Protein AF-A0A2D4H1Q6-F1 (afdb_monomer)

Nearest PDB structures (foldseek):
  7rci-assembly1_A  TM=9.878E-01  e=1.452E-17  Homo sapiens
  1h7u-assembly1_A  TM=9.877E-01  e=3.020E-17  Homo sapiens
  1ea6-assembly1_A  TM=9.851E-01  e=3.627E-17  Homo sapiens
  7rcb-assembly1_A  TM=9.881E-01  e=9.058E-17  Homo sapiens
  1h7s-assembly1_A  TM=9.875E-01  e=1.389E-16  Homo sapiens

Structure (mmCIF, N/CA/C/O backbone):
data_AF-A0A2D4H1Q6-F1
#
_entry.id   AF-A0A2D4H1Q6-F1
#
loop_
_atom_site.group_PDB
_atom_site.id
_atom_site.type_symbol
_atom_site.label_atom_id
_atom_site.label_alt_id
_atom_site.label_comp_id
_atom_site.label_asym_id
_atom_site.label_entity_id
_atom_site.label_seq_id
_atom_site.pdbx_PDB_ins_code
_atom_site.Cartn_x
_atom_site.Cartn_y
_atom_site.Cartn_z
_atom_site.occupancy
_atom_site.B_iso_or_equiv
_atom_site.auth_seq_id
_atom_site.auth_comp_id
_atom_site.auth_asym_id
_atom_site.auth_atom_id
_atom_site.pdbx_PDB_model_num
ATOM 1 N N . MET A 1 1 ? -0.345 -5.684 15.915 1.00 63.28 1 MET A N 1
ATOM 2 C CA . MET A 1 1 ? -1.682 -6.310 15.756 1.00 63.28 1 MET A CA 1
ATOM 3 C C . MET A 1 1 ? -2.630 -5.465 14.900 1.00 63.28 1 MET A C 1
ATOM 5 O O . MET A 1 1 ? -3.206 -6.008 13.970 1.00 63.28 1 MET A O 1
ATOM 9 N N . VAL A 1 2 ? -2.748 -4.147 15.128 1.00 91.75 2 VAL A N 1
ATOM 10 C CA . VAL A 1 2 ? -3.643 -3.268 14.335 1.00 91.75 2 VAL A CA 1
ATOM 11 C C . VAL A 1 2 ? -3.254 -3.176 12.848 1.00 91.75 2 VAL A C 1
ATOM 13 O O . VAL A 1 2 ? -4.139 -3.108 12.005 1.00 91.75 2 VAL A O 1
ATOM 16 N N . GLN A 1 3 ? -1.963 -3.256 12.504 1.00 93.50 3 GLN A N 1
ATOM 17 C CA . GLN A 1 3 ? -1.499 -3.180 11.107 1.00 93.50 3 GLN A CA 1
ATOM 18 C C . GLN A 1 3 ? -2.081 -4.269 10.194 1.00 93.50 3 GLN A C 1
ATOM 20 O O . GLN A 1 3 ? -2.476 -3.968 9.074 1.00 93.50 3 GLN A O 1
ATOM 25 N N . ILE A 1 4 ? -2.199 -5.517 10.663 1.00 94.94 4 ILE A N 1
ATOM 26 C CA . ILE A 1 4 ? -2.796 -6.597 9.855 1.00 94.94 4 ILE A CA 1
ATOM 27 C C . ILE A 1 4 ? -4.272 -6.293 9.579 1.00 94.94 4 ILE A C 1
ATOM 29 O O . ILE A 1 4 ? -4.744 -6.453 8.456 1.00 94.94 4 ILE A O 1
ATOM 33 N N . LEU A 1 5 ? -4.994 -5.803 10.591 1.00 95.88 5 LEU A N 1
ATOM 34 C CA . LEU A 1 5 ? -6.385 -5.396 10.429 1.00 95.88 5 LEU A CA 1
ATOM 35 C C . LEU A 1 5 ? -6.510 -4.220 9.450 1.00 95.88 5 LEU A C 1
ATOM 37 O O . LEU A 1 5 ? -7.367 -4.254 8.576 1.00 95.88 5 LEU A O 1
ATOM 41 N N . GLN A 1 6 ? -5.631 -3.219 9.546 1.00 96.75 6 GLN A N 1
ATOM 42 C CA . GLN A 1 6 ? -5.571 -2.112 8.587 1.00 96.75 6 GLN A CA 1
ATOM 43 C C . GLN A 1 6 ? -5.320 -2.615 7.162 1.00 96.75 6 GLN A C 1
ATOM 45 O O . GLN A 1 6 ? -6.009 -2.169 6.252 1.00 96.75 6 GLN A O 1
ATOM 50 N N . ALA A 1 7 ? -4.415 -3.579 6.965 1.00 97.25 7 ALA A N 1
ATOM 51 C CA . ALA A 1 7 ? -4.148 -4.166 5.653 1.00 97.25 7 ALA A CA 1
ATOM 52 C C . ALA A 1 7 ? -5.416 -4.776 5.033 1.00 97.25 7 ALA A C 1
ATOM 54 O O . ALA A 1 7 ? -5.744 -4.490 3.882 1.00 97.25 7 ALA A O 1
ATOM 55 N N . TYR A 1 8 ? -6.174 -5.555 5.811 1.00 97.06 8 TYR A N 1
ATOM 56 C CA . TYR A 1 8 ? -7.448 -6.108 5.347 1.00 97.06 8 TYR A CA 1
ATOM 57 C C . TYR A 1 8 ? -8.509 -5.029 5.106 1.00 97.06 8 TYR A C 1
ATOM 59 O O . TYR A 1 8 ? -9.198 -5.070 4.092 1.00 97.06 8 TYR A O 1
ATOM 67 N N . CYS A 1 9 ? -8.602 -4.022 5.977 1.00 96.81 9 CYS A N 1
ATOM 68 C CA . CYS A 1 9 ? -9.495 -2.882 5.766 1.00 96.81 9 CYS A CA 1
ATOM 69 C C . CYS A 1 9 ? -9.180 -2.121 4.469 1.00 96.81 9 CYS A C 1
ATOM 71 O O . CYS A 1 9 ? -10.098 -1.617 3.828 1.00 96.81 9 CYS A O 1
ATOM 73 N N . ILE A 1 10 ? -7.908 -2.032 4.072 1.00 96.94 10 ILE A N 1
ATOM 74 C CA . ILE A 1 10 ? -7.502 -1.406 2.809 1.00 96.94 10 ILE A CA 1
ATOM 75 C C . ILE A 1 10 ? -7.979 -2.264 1.635 1.00 96.94 10 ILE A C 1
ATOM 77 O O . ILE A 1 10 ? -8.706 -1.770 0.773 1.00 96.94 10 ILE A O 1
ATOM 81 N N . ILE A 1 11 ? -7.593 -3.543 1.613 1.00 97.44 11 ILE A N 1
ATOM 82 C CA . ILE A 1 11 ? -7.701 -4.397 0.423 1.00 97.44 11 ILE A CA 1
ATOM 83 C C . ILE A 1 11 ? -9.109 -4.948 0.164 1.00 97.44 11 ILE A C 1
ATOM 85 O O . ILE A 1 11 ? -9.464 -5.212 -0.983 1.00 97.44 11 ILE A O 1
ATOM 89 N N . CYS A 1 12 ? -9.931 -5.105 1.205 1.00 95.31 12 CYS A N 1
ATOM 90 C CA . CYS A 1 12 ? -11.293 -5.626 1.093 1.00 95.31 12 CYS A CA 1
ATOM 91 C C . CYS A 1 12 ? -12.275 -4.535 0.635 1.00 95.31 12 CYS A C 1
ATOM 93 O O . CYS A 1 12 ? -13.063 -4.005 1.422 1.00 95.31 12 CYS A O 1
ATOM 95 N N . THR A 1 13 ? -12.240 -4.187 -0.651 1.00 95.31 13 THR A N 1
ATOM 96 C CA . THR A 1 13 ? -13.248 -3.306 -1.260 1.00 95.31 13 THR A CA 1
ATOM 97 C C . THR A 1 13 ? -14.629 -3.971 -1.271 1.00 95.31 13 THR A C 1
ATOM 99 O O . THR A 1 13 ? -14.754 -5.194 -1.287 1.00 95.31 13 THR A O 1
ATOM 102 N N . GLY A 1 14 ? -15.691 -3.166 -1.192 1.00 95.69 14 GLY A N 1
ATOM 103 C CA . GLY A 1 14 ? -17.076 -3.642 -1.105 1.00 95.69 14 GLY A CA 1
ATOM 104 C C . GLY A 1 14 ? -17.463 -4.263 0.245 1.00 95.69 14 GLY A C 1
ATOM 105 O O . GLY A 1 14 ? -18.605 -4.685 0.411 1.00 95.69 14 GLY A O 1
ATOM 106 N N . VAL A 1 15 ? -16.550 -4.308 1.224 1.00 95.94 15 VAL A N 1
ATOM 107 C CA . VAL A 1 15 ? -16.787 -4.910 2.545 1.00 95.94 15 VAL A CA 1
ATOM 108 C C . VAL A 1 15 ? -16.658 -3.862 3.647 1.00 95.94 15 VAL A C 1
ATOM 110 O O . VAL A 1 15 ? -15.702 -3.085 3.700 1.00 95.94 15 VAL A O 1
ATOM 113 N N . ARG A 1 16 ? -17.631 -3.846 4.562 1.00 96.31 16 ARG A N 1
ATOM 114 C CA . ARG A 1 16 ? -17.610 -2.978 5.740 1.00 96.31 16 ARG A CA 1
ATOM 115 C C . ARG A 1 16 ? -16.969 -3.700 6.923 1.00 96.31 16 ARG A C 1
ATOM 117 O O . ARG A 1 16 ? -17.505 -4.695 7.399 1.00 96.31 16 ARG A O 1
ATOM 124 N N . ILE A 1 17 ? -15.856 -3.169 7.421 1.00 95.88 17 ILE A N 1
ATOM 125 C CA . ILE A 1 17 ? -15.109 -3.709 8.559 1.00 95.88 17 ILE A CA 1
ATOM 126 C C . ILE A 1 17 ? -15.060 -2.645 9.653 1.00 95.88 17 ILE A C 1
ATOM 128 O O . ILE A 1 17 ? -14.530 -1.556 9.440 1.00 95.88 17 ILE A O 1
ATOM 132 N N . ASN A 1 18 ? -15.583 -2.979 10.835 1.00 95.69 18 ASN A N 1
ATOM 133 C CA . ASN A 1 18 ? -15.584 -2.107 12.007 1.00 95.69 18 ASN A CA 1
ATOM 134 C C . ASN A 1 18 ? -14.931 -2.834 13.183 1.00 95.69 18 ASN A C 1
ATOM 136 O O . ASN A 1 18 ? -15.285 -3.971 13.490 1.00 95.69 18 ASN A O 1
ATOM 140 N N . CYS A 1 19 ? -14.017 -2.163 13.874 1.00 96.19 19 CYS A N 1
ATOM 141 C CA . CYS A 1 19 ? -13.390 -2.669 15.087 1.00 96.19 19 CYS A CA 1
ATOM 142 C C . CYS A 1 19 ? -13.446 -1.601 16.177 1.00 96.19 19 CYS A C 1
ATOM 144 O O . CYS A 1 19 ? -13.097 -0.441 15.948 1.00 96.19 19 CYS A O 1
ATOM 146 N N . THR A 1 20 ? -13.866 -2.004 17.372 1.00 96.44 20 THR A N 1
ATOM 147 C CA . THR A 1 20 ? -13.892 -1.155 18.563 1.00 96.44 20 THR A CA 1
ATOM 148 C C . THR A 1 20 ? -13.141 -1.836 19.693 1.00 96.44 20 THR A C 1
ATOM 150 O O . THR A 1 20 ? -13.227 -3.054 19.832 1.00 96.44 20 THR A O 1
ATOM 153 N N . ASN A 1 21 ? -12.476 -1.055 20.532 1.00 95.88 21 ASN A N 1
ATOM 154 C CA . ASN A 1 21 ? -11.817 -1.524 21.740 1.00 95.88 21 ASN A CA 1
ATOM 155 C C . ASN A 1 21 ? -12.485 -0.913 22.977 1.00 95.88 21 ASN A C 1
ATOM 157 O O . ASN A 1 21 ? -12.827 0.268 22.981 1.00 95.88 21 ASN A O 1
ATOM 161 N N . GLN A 1 22 ? -12.652 -1.703 24.033 1.00 96.75 22 GLN A N 1
ATOM 162 C CA . GLN A 1 22 ? -13.167 -1.251 25.321 1.00 96.75 22 GLN A CA 1
ATOM 163 C C . GLN A 1 22 ? -12.244 -1.761 26.424 1.00 96.75 22 GLN A C 1
ATOM 165 O O . GLN A 1 22 ? -12.046 -2.964 26.562 1.00 96.75 22 GLN A O 1
ATOM 170 N N . VAL A 1 23 ? -11.690 -0.843 27.215 1.00 95.94 23 VAL A N 1
ATOM 171 C CA . VAL A 1 23 ? -10.789 -1.181 28.323 1.00 95.94 23 VAL A CA 1
ATOM 172 C C . VAL A 1 23 ? -11.573 -1.120 29.632 1.00 95.94 23 VAL A C 1
ATOM 174 O O . VAL A 1 23 ? -12.059 -0.056 30.020 1.00 95.94 23 VAL A O 1
ATOM 177 N N . GLY A 1 24 ? -11.723 -2.268 30.299 1.00 94.94 24 GLY A N 1
ATOM 178 C CA . GLY A 1 24 ? -12.509 -2.393 31.529 1.00 94.94 24 GLY A CA 1
ATOM 179 C C . GLY A 1 24 ? -13.953 -1.910 31.350 1.00 94.94 24 GLY A C 1
ATOM 180 O O . GLY A 1 24 ? -14.624 -2.242 30.373 1.00 94.94 24 GLY A O 1
ATOM 181 N N . GLN A 1 25 ? -14.426 -1.080 32.279 1.00 94.38 25 GLN A N 1
ATOM 182 C CA . GLN A 1 25 ? -15.754 -0.455 32.208 1.00 94.38 25 GLN A CA 1
ATOM 183 C C . GLN A 1 25 ? -15.769 0.890 31.451 1.00 94.38 25 GLN A C 1
ATOM 185 O O . GLN A 1 25 ? -16.751 1.625 31.512 1.00 94.38 25 GLN A O 1
ATOM 190 N N . GLY A 1 26 ? -14.691 1.238 30.738 1.00 93.94 26 GLY A N 1
ATOM 191 C CA . GLY A 1 26 ? -14.623 2.460 29.936 1.00 93.94 26 GLY A CA 1
ATOM 192 C C . GLY A 1 26 ? -15.575 2.459 28.731 1.00 93.94 26 GLY A C 1
ATOM 193 O O . GLY A 1 26 ? -16.179 1.448 28.379 1.00 93.94 26 GLY A O 1
ATOM 194 N N . LYS A 1 27 ? -15.690 3.607 28.052 1.00 95.12 27 LYS A N 1
ATOM 195 C CA . LYS A 1 27 ? -16.457 3.721 26.799 1.00 95.12 27 LYS A CA 1
ATOM 196 C C . LYS A 1 27 ? -15.766 2.963 25.658 1.00 95.12 27 LYS A C 1
ATOM 198 O O . LYS A 1 27 ? -14.538 2.930 25.586 1.00 95.12 27 LYS A O 1
ATOM 203 N N . LYS A 1 28 ? -16.559 2.412 24.731 1.00 95.50 28 LYS A N 1
ATOM 204 C CA . LYS A 1 28 ? -16.061 1.823 23.477 1.00 95.50 28 LYS A CA 1
ATOM 205 C C . LYS A 1 28 ? -15.374 2.897 22.630 1.00 95.50 28 LYS A C 1
ATOM 207 O O . LYS A 1 28 ? -15.984 3.916 22.320 1.00 95.50 28 LYS A O 1
ATOM 212 N N . GLN A 1 29 ? -14.133 2.639 22.240 1.00 95.75 29 GLN A N 1
ATOM 213 C CA . GLN A 1 29 ? -13.340 3.472 21.341 1.00 95.75 29 GLN A CA 1
ATOM 214 C C . GLN A 1 29 ? -13.252 2.810 19.970 1.00 95.75 29 GLN A C 1
ATOM 216 O O . GLN A 1 29 ? -13.024 1.604 19.873 1.00 95.75 29 GLN A O 1
ATOM 221 N N . ALA A 1 30 ? -13.423 3.581 18.901 1.00 93.38 30 ALA A N 1
ATOM 222 C CA . ALA A 1 30 ? -13.234 3.071 17.549 1.00 93.38 30 ALA A CA 1
ATOM 223 C C . ALA A 1 30 ? -11.738 2.853 17.268 1.00 93.38 30 ALA A C 1
ATOM 225 O O . ALA A 1 30 ? -10.921 3.727 17.541 1.00 93.38 30 ALA A O 1
ATOM 226 N N . VAL A 1 31 ? -11.391 1.686 16.721 1.00 95.00 31 VAL A N 1
ATOM 227 C CA . VAL A 1 31 ? -10.021 1.349 16.298 1.00 95.00 31 VAL A CA 1
ATOM 228 C C . VAL A 1 31 ? -9.873 1.579 14.798 1.00 95.00 31 VAL A C 1
ATOM 230 O O . VAL A 1 31 ? -8.984 2.307 14.371 1.00 95.00 31 VAL A O 1
ATOM 233 N N . VAL A 1 32 ? -10.760 0.981 13.999 1.00 94.56 32 VAL A N 1
ATOM 234 C CA . VAL A 1 32 ? -10.858 1.186 12.545 1.00 94.56 32 VAL A CA 1
ATOM 235 C C . VAL A 1 32 ? -12.312 1.042 12.100 1.00 94.56 32 VAL A C 1
ATOM 237 O O . VAL A 1 32 ? -13.087 0.306 12.714 1.00 94.56 32 VAL A O 1
ATOM 240 N N . SER A 1 33 ? -12.674 1.727 11.020 1.00 94.19 33 SER A N 1
ATOM 241 C CA . SER A 1 33 ? -13.982 1.614 10.378 1.00 94.19 33 SER A CA 1
ATOM 242 C C . SER A 1 33 ? -13.821 1.870 8.884 1.00 94.19 33 SER A C 1
ATOM 244 O O . SER A 1 33 ? -13.266 2.895 8.499 1.00 94.19 33 SER A O 1
ATOM 246 N N . THR A 1 34 ? -14.329 0.972 8.045 1.00 94.75 34 THR A N 1
ATOM 247 C CA . THR A 1 34 ? -14.508 1.222 6.605 1.00 94.75 34 THR A CA 1
ATOM 248 C C . THR A 1 34 ? -15.983 1.474 6.288 1.00 94.75 34 THR A C 1
ATOM 250 O O . THR A 1 34 ? -16.862 1.262 7.131 1.00 94.75 34 THR A O 1
ATOM 253 N N . CYS A 1 35 ? -16.268 1.947 5.072 1.00 91.56 35 CYS A N 1
ATOM 254 C CA . CYS A 1 35 ? -17.628 2.257 4.614 1.00 91.56 35 CYS A CA 1
ATOM 255 C C . CYS A 1 35 ? -18.184 1.245 3.597 1.00 91.56 35 CYS A C 1
ATOM 257 O O . CYS A 1 35 ? -19.286 1.446 3.100 1.00 91.56 35 CYS A O 1
ATOM 259 N N . GLY A 1 36 ? -17.455 0.164 3.285 1.00 91.81 36 GLY A N 1
ATOM 260 C CA . GLY A 1 36 ? -17.825 -0.744 2.189 1.00 91.81 36 GLY A CA 1
ATOM 261 C C . GLY A 1 36 ? -17.598 -0.138 0.802 1.00 91.81 36 GLY A C 1
ATOM 262 O O . GLY A 1 36 ? -18.277 -0.497 -0.154 1.00 91.81 36 GLY A O 1
ATOM 263 N N . SER A 1 37 ? -16.660 0.803 0.702 1.00 93.38 37 SER A N 1
ATOM 264 C CA . SER A 1 37 ? -16.333 1.525 -0.523 1.00 93.38 37 SER A CA 1
ATOM 265 C C . SER A 1 37 ? -15.811 0.599 -1.623 1.00 93.38 37 SER A C 1
ATOM 267 O O . SER A 1 37 ? -15.163 -0.413 -1.353 1.00 93.38 37 SER A O 1
ATOM 269 N N . SER A 1 38 ? -16.081 0.953 -2.881 1.00 93.25 38 SER A N 1
ATOM 270 C CA . SER A 1 38 ? -15.700 0.133 -4.040 1.00 93.25 38 SER A CA 1
ATOM 271 C C . SER A 1 38 ? -14.229 0.293 -4.434 1.00 93.25 38 SER A C 1
ATOM 273 O O . SER A 1 38 ? -13.685 -0.565 -5.130 1.00 93.25 38 SER A O 1
ATOM 275 N N . THR A 1 39 ? -13.563 1.354 -3.965 1.00 95.19 39 THR A N 1
ATOM 276 C CA . THR A 1 39 ? -12.182 1.660 -4.344 1.00 95.19 39 THR A CA 1
ATOM 277 C C . THR A 1 39 ? -11.200 1.553 -3.179 1.00 95.19 39 THR A C 1
ATOM 279 O O . THR A 1 39 ? -11.496 1.880 -2.029 1.00 95.19 39 THR A O 1
ATOM 282 N N . LEU A 1 40 ? -9.966 1.161 -3.510 1.00 94.88 40 LEU A N 1
ATOM 283 C CA . LEU A 1 40 ? -8.845 1.102 -2.569 1.00 94.88 40 LEU A CA 1
ATOM 284 C C . LEU A 1 40 ? -8.554 2.482 -1.946 1.00 94.88 40 LEU A C 1
ATOM 286 O O . LEU A 1 40 ? -8.267 2.591 -0.757 1.00 94.88 40 LEU A O 1
ATOM 290 N N . LYS A 1 41 ? -8.665 3.550 -2.750 1.00 96.56 41 LYS A N 1
ATOM 291 C CA . LYS A 1 41 ? -8.387 4.934 -2.336 1.00 96.56 41 LYS A CA 1
ATOM 292 C C . LYS A 1 41 ? -9.336 5.408 -1.236 1.00 96.56 41 LYS A C 1
ATOM 294 O O . LYS A 1 41 ? -8.899 6.050 -0.283 1.00 96.56 41 LYS A O 1
ATOM 299 N N . GLU A 1 42 ? -10.620 5.081 -1.353 1.00 96.31 42 GLU A N 1
ATOM 300 C CA . GLU A 1 42 ? -11.624 5.418 -0.341 1.00 96.31 42 GLU A CA 1
ATOM 301 C C . GLU A 1 42 ? -11.381 4.660 0.967 1.00 96.31 42 GLU A C 1
ATOM 303 O O . GLU A 1 42 ? -11.446 5.265 2.035 1.00 96.31 42 GLU A O 1
ATOM 308 N N . ASN A 1 43 ? -11.011 3.376 0.900 1.00 97.00 43 ASN A N 1
ATOM 309 C CA . ASN A 1 43 ? -10.646 2.604 2.090 1.00 97.00 43 ASN A CA 1
ATOM 310 C C . ASN A 1 43 ? -9.417 3.194 2.805 1.00 97.00 43 ASN A C 1
ATOM 312 O O . ASN A 1 43 ? -9.432 3.350 4.027 1.00 97.00 43 ASN A O 1
ATOM 316 N N . ILE A 1 44 ? -8.380 3.597 2.060 1.00 97.06 44 ILE A N 1
ATOM 317 C CA . ILE A 1 44 ? -7.217 4.313 2.617 1.00 97.06 44 ILE A CA 1
ATOM 318 C C . ILE A 1 44 ? -7.670 5.603 3.317 1.00 97.06 44 ILE A C 1
ATOM 320 O O . ILE A 1 44 ? -7.244 5.881 4.439 1.00 97.06 44 ILE A O 1
ATOM 324 N N . GLY A 1 45 ? -8.563 6.371 2.685 1.00 96.69 45 GLY A N 1
ATOM 325 C CA . GLY A 1 45 ? -9.130 7.592 3.259 1.00 96.69 45 GLY A CA 1
ATOM 326 C C . GLY A 1 45 ? -9.945 7.352 4.529 1.00 96.69 45 GLY A C 1
ATOM 327 O O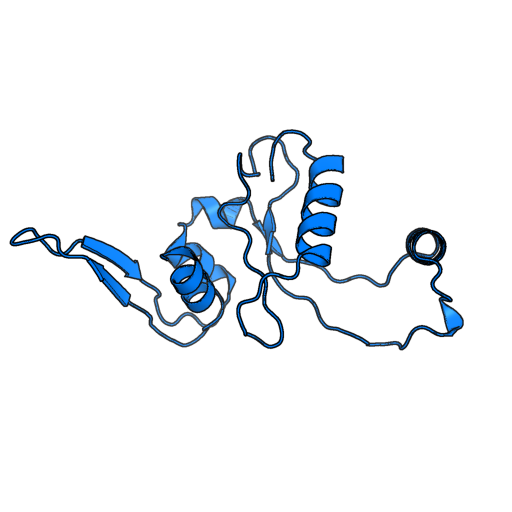 . GLY A 1 45 ? -9.837 8.136 5.468 1.00 96.69 45 GLY A O 1
ATOM 328 N N . ALA A 1 46 ? -10.702 6.258 4.599 1.00 95.69 46 ALA A N 1
ATOM 329 C CA . ALA A 1 46 ? -11.467 5.889 5.787 1.00 95.69 46 ALA A CA 1
ATOM 330 C C . ALA A 1 46 ? -10.561 5.527 6.977 1.00 95.69 46 ALA A C 1
ATOM 332 O O . ALA A 1 46 ? -10.869 5.872 8.115 1.00 95.69 46 ALA A O 1
ATOM 333 N N . ILE A 1 47 ? -9.425 4.868 6.722 1.00 95.75 47 ILE A N 1
ATOM 334 C CA . ILE A 1 47 ? -8.520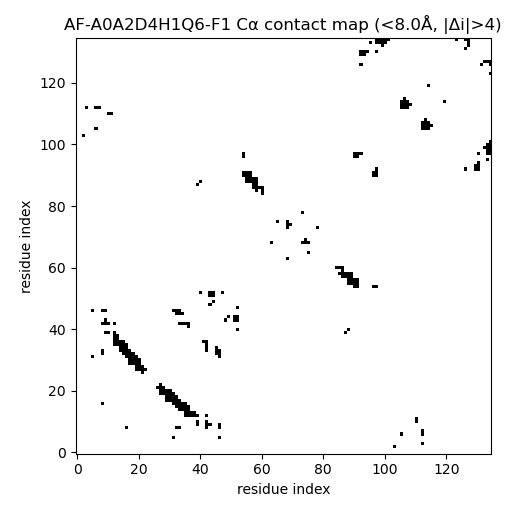 4.387 7.778 1.00 95.75 47 ILE A CA 1
ATOM 335 C C . ILE A 1 47 ? -7.540 5.474 8.234 1.00 95.75 47 ILE A C 1
ATOM 337 O O . ILE A 1 47 ? -7.262 5.595 9.426 1.00 95.75 47 ILE A O 1
ATOM 341 N N . PHE A 1 48 ? -6.995 6.255 7.298 1.00 95.44 48 PHE A N 1
ATOM 342 C CA . PHE A 1 48 ? -5.904 7.200 7.570 1.00 95.44 48 PHE A CA 1
ATOM 343 C C . PHE A 1 48 ? -6.286 8.672 7.394 1.00 95.44 48 PHE A C 1
ATOM 345 O O . PHE A 1 48 ? -5.472 9.555 7.678 1.00 95.44 48 PHE A O 1
ATOM 352 N N . GLY A 1 49 ? -7.513 8.943 6.956 1.00 95.19 49 GLY A N 1
ATOM 353 C CA . GLY A 1 49 ? -8.041 10.284 6.748 1.00 95.19 49 GLY A CA 1
ATOM 354 C C . GLY A 1 49 ? -7.677 10.892 5.392 1.00 95.19 49 GLY A C 1
ATOM 355 O O . GLY A 1 49 ? -6.733 10.492 4.710 1.00 95.19 49 GLY A O 1
ATOM 356 N N . HIS A 1 50 ? -8.417 11.936 5.020 1.00 93.31 50 HIS A N 1
ATOM 357 C CA . HIS A 1 50 ? -8.276 12.613 3.727 1.00 93.31 50 HIS A CA 1
ATOM 358 C C . HIS A 1 50 ? -6.880 13.218 3.495 1.00 93.31 50 HIS A C 1
ATOM 360 O O . HIS A 1 50 ? -6.379 13.196 2.374 1.00 93.31 50 HIS A O 1
ATOM 366 N N . LYS A 1 51 ? -6.217 13.700 4.557 1.00 93.19 51 LYS A N 1
ATOM 367 C CA . LYS A 1 51 ? -4.850 14.242 4.469 1.00 93.19 51 LYS A CA 1
ATOM 368 C C . LYS A 1 51 ? -3.856 13.215 3.925 1.00 93.19 51 LYS A C 1
ATOM 370 O O . LYS A 1 51 ? -3.010 13.576 3.120 1.00 93.19 51 LYS A O 1
ATOM 375 N N . GLN A 1 52 ? -3.989 11.943 4.315 1.00 94.69 52 GLN A N 1
ATOM 376 C CA . GLN A 1 52 ? -3.138 10.881 3.779 1.00 94.69 52 GLN A CA 1
ATOM 377 C C . GLN A 1 52 ? -3.376 10.699 2.281 1.00 94.69 52 GLN A C 1
ATOM 379 O O . GLN A 1 52 ? -2.429 10.548 1.526 1.00 94.69 52 GLN A O 1
ATOM 384 N N . VAL A 1 53 ? -4.631 10.729 1.837 1.00 96.06 53 VAL A N 1
ATOM 385 C CA . VAL A 1 53 ? -4.986 10.514 0.428 1.00 96.06 53 VAL A CA 1
ATOM 386 C C . VAL A 1 53 ? -4.429 11.614 -0.482 1.00 96.06 53 VAL A C 1
ATOM 388 O O . VAL A 1 53 ? -4.097 11.339 -1.631 1.00 96.06 53 VAL A O 1
ATOM 391 N N . GLN A 1 54 ? -4.300 12.844 0.021 1.00 95.75 54 GLN A N 1
ATOM 392 C CA . GLN A 1 54 ? -3.777 13.985 -0.741 1.00 95.75 54 GLN A CA 1
ATOM 393 C C . GLN A 1 54 ? -2.287 13.872 -1.084 1.00 95.75 54 GLN A C 1
ATOM 395 O O . GLN A 1 54 ? -1.854 14.470 -2.068 1.00 95.75 54 GLN A O 1
ATOM 400 N N . THR A 1 55 ? -1.510 13.119 -0.302 1.00 96.25 55 THR A N 1
ATOM 401 C CA . THR A 1 55 ? -0.075 12.923 -0.553 1.00 96.25 55 THR A CA 1
ATOM 402 C C . THR A 1 55 ? 0.216 11.690 -1.406 1.00 96.25 55 THR A C 1
ATOM 404 O O . THR A 1 55 ? 1.369 11.454 -1.755 1.00 96.25 55 THR A O 1
ATOM 407 N N . LEU A 1 56 ? -0.811 10.911 -1.765 1.00 97.25 56 LEU A N 1
ATOM 408 C CA . LEU A 1 56 ? -0.671 9.676 -2.529 1.00 97.25 56 LEU A CA 1
ATOM 409 C C . LEU A 1 56 ? -0.883 9.897 -4.028 1.00 97.25 56 LEU A C 1
ATOM 411 O O . LEU A 1 56 ? -1.817 10.578 -4.456 1.00 97.25 56 LEU A O 1
ATOM 415 N N . ILE A 1 57 ? -0.066 9.216 -4.823 1.00 97.25 57 ILE A N 1
ATOM 416 C CA . ILE A 1 57 ? -0.223 9.062 -6.269 1.00 97.25 57 ILE A CA 1
ATOM 417 C C . ILE A 1 57 ? -0.525 7.599 -6.611 1.00 97.25 57 ILE A C 1
ATOM 419 O O . ILE A 1 57 ? -0.042 6.695 -5.922 1.00 97.25 57 ILE A O 1
ATOM 423 N N . PRO A 1 58 ? -1.351 7.336 -7.640 1.00 97.56 58 PRO A N 1
ATOM 424 C CA . PRO A 1 58 ? -1.581 5.976 -8.107 1.00 97.56 58 PRO A CA 1
ATOM 425 C C . PRO A 1 58 ? -0.289 5.396 -8.692 1.00 97.56 58 PRO A C 1
ATOM 427 O O . PRO A 1 58 ? 0.457 6.092 -9.380 1.00 97.56 58 PRO A O 1
ATOM 430 N N . PHE A 1 59 ? -0.037 4.115 -8.435 1.00 96.81 59 PHE A N 1
ATOM 431 C CA . PHE A 1 59 ? 1.073 3.401 -9.053 1.00 96.81 59 PHE A CA 1
ATOM 432 C C . PHE A 1 59 ? 0.809 3.230 -10.553 1.00 96.81 59 PHE A C 1
ATOM 434 O O . PHE A 1 59 ? -0.244 2.724 -10.946 1.00 96.81 59 PHE A O 1
ATOM 441 N N . VAL A 1 60 ? 1.775 3.626 -11.381 1.00 96.19 60 VAL A N 1
ATOM 442 C CA . VAL A 1 60 ? 1.726 3.459 -12.837 1.00 96.19 60 VAL A CA 1
ATOM 443 C C . VAL A 1 60 ? 2.756 2.408 -13.221 1.00 96.19 60 VAL A C 1
ATOM 445 O O . VAL A 1 60 ? 3.958 2.643 -13.133 1.00 96.19 60 VAL A O 1
ATOM 448 N N . GLN A 1 61 ? 2.283 1.230 -13.621 1.00 93.25 61 GLN A N 1
ATOM 449 C CA . GLN A 1 61 ? 3.161 0.148 -14.047 1.00 93.25 61 GLN A CA 1
ATOM 450 C C . GLN A 1 61 ? 3.738 0.445 -15.436 1.00 93.25 61 GLN A C 1
ATOM 452 O O . GLN A 1 61 ? 2.992 0.704 -16.380 1.00 93.25 61 GLN A O 1
ATOM 457 N N . LEU A 1 62 ? 5.062 0.355 -15.555 1.00 90.56 62 LEU A N 1
ATOM 458 C CA . LEU A 1 62 ? 5.806 0.483 -16.807 1.00 90.56 62 LEU A CA 1
ATOM 459 C C . LEU A 1 62 ? 6.571 -0.812 -17.097 1.00 90.56 62 LEU A C 1
ATOM 461 O O . LEU A 1 62 ? 6.798 -1.629 -16.201 1.00 90.56 62 LEU A O 1
ATOM 465 N N . LEU A 1 63 ? 6.960 -1.000 -18.358 1.00 87.75 63 LEU A N 1
ATOM 466 C CA . LEU A 1 63 ? 7.920 -2.040 -18.719 1.00 87.75 63 LEU A CA 1
ATOM 467 C C . LEU A 1 63 ? 9.303 -1.673 -18.159 1.00 87.75 63 LEU A C 1
ATOM 469 O O . LEU A 1 63 ? 9.630 -0.483 -18.110 1.00 87.75 63 LEU A O 1
ATOM 473 N N . PRO A 1 64 ? 10.113 -2.660 -17.737 1.00 88.56 64 PRO A N 1
ATOM 474 C CA . PRO A 1 64 ? 11.468 -2.383 -17.283 1.00 88.56 64 PRO A CA 1
ATOM 475 C C . PRO A 1 64 ? 12.280 -1.765 -18.429 1.00 88.56 64 PRO A C 1
ATOM 477 O O . PRO A 1 64 ? 12.192 -2.213 -19.575 1.00 88.56 64 PRO A O 1
ATOM 480 N N . SER A 1 65 ? 13.054 -0.722 -18.126 1.00 89.25 65 SER A N 1
ATOM 481 C CA . SER A 1 65 ? 13.968 -0.115 -19.096 1.00 89.25 65 SER A CA 1
ATOM 482 C C . SER A 1 65 ? 15.137 -1.058 -19.404 1.00 89.25 65 SER A C 1
ATOM 484 O O . SER A 1 65 ? 15.393 -2.009 -18.662 1.00 89.25 65 SER A O 1
ATOM 486 N N . GLY A 1 66 ? 15.866 -0.789 -20.492 1.00 88.44 66 GLY A N 1
ATOM 487 C CA . GLY A 1 66 ? 17.066 -1.558 -20.840 1.00 88.44 66 GLY A CA 1
ATOM 488 C C . GLY A 1 66 ? 18.124 -1.525 -19.734 1.00 88.44 66 GLY A C 1
ATOM 489 O O . GLY A 1 66 ? 18.648 -2.572 -19.376 1.00 88.44 66 GLY A O 1
ATOM 490 N N . GLU A 1 67 ? 18.344 -0.354 -19.130 1.00 91.81 67 GLU A N 1
ATOM 491 C CA . GLU A 1 67 ? 19.282 -0.152 -18.013 1.00 91.81 67 GLU A CA 1
ATOM 492 C C . GLU A 1 67 ? 18.913 -1.007 -16.792 1.00 91.81 67 GLU A C 1
ATOM 494 O O . GLU A 1 67 ? 19.757 -1.714 -16.250 1.00 91.81 67 GLU A O 1
ATOM 499 N N . VAL A 1 68 ? 17.629 -1.019 -16.408 1.00 91.62 68 VAL A N 1
ATOM 500 C CA . VAL A 1 68 ? 17.140 -1.860 -15.301 1.00 91.62 68 VAL A CA 1
ATOM 501 C C . VAL A 1 68 ? 17.264 -3.343 -15.652 1.00 91.62 68 VAL A C 1
ATOM 503 O O . VAL A 1 68 ? 17.575 -4.162 -14.792 1.00 91.62 68 VAL A O 1
ATOM 506 N N . CYS A 1 69 ? 17.036 -3.725 -16.911 1.00 90.81 69 CYS A N 1
ATOM 507 C CA . CYS A 1 69 ? 17.237 -5.111 -17.325 1.00 90.81 69 CYS A CA 1
ATOM 508 C C . CYS A 1 69 ? 18.710 -5.522 -17.219 1.00 90.81 69 CYS A C 1
ATOM 510 O O . CYS A 1 69 ? 18.983 -6.602 -16.706 1.00 90.81 69 CYS A O 1
ATOM 512 N N . GLU A 1 70 ? 19.646 -4.675 -17.647 1.00 92.00 70 GLU A N 1
ATOM 513 C CA . GLU A 1 70 ? 21.085 -4.939 -17.553 1.00 92.00 70 GLU A CA 1
ATOM 514 C C . GLU A 1 70 ? 21.552 -5.052 -16.095 1.00 92.00 70 GLU A C 1
ATOM 516 O O . GLU A 1 70 ? 22.207 -6.032 -15.743 1.00 92.00 70 GLU A O 1
ATOM 521 N N . GLU A 1 71 ? 21.129 -4.124 -15.229 1.00 92.94 71 GLU A N 1
ATOM 522 C CA . GLU A 1 71 ? 21.448 -4.132 -13.793 1.00 92.94 71 GLU A CA 1
ATOM 523 C C . GLU A 1 71 ? 21.010 -5.438 -13.109 1.00 92.94 71 GLU A C 1
ATOM 525 O O . GLU A 1 71 ? 21.736 -6.000 -12.286 1.00 92.94 71 GLU A O 1
ATOM 530 N N . TYR A 1 72 ? 19.838 -5.959 -13.481 1.00 91.00 72 TYR A N 1
ATOM 531 C CA . TYR A 1 72 ? 19.286 -7.200 -12.933 1.00 91.00 72 TYR A CA 1
ATOM 532 C C . TYR A 1 72 ? 19.654 -8.456 -13.746 1.00 91.00 72 TYR A C 1
ATOM 534 O O . TYR A 1 72 ? 19.163 -9.545 -13.435 1.00 91.00 72 TYR A O 1
ATOM 542 N N . GLY A 1 73 ? 20.501 -8.340 -14.776 1.00 91.69 73 GLY A N 1
ATOM 543 C CA . GLY A 1 73 ? 20.932 -9.462 -15.619 1.00 91.69 73 GLY A CA 1
ATOM 544 C C . GLY A 1 73 ? 19.803 -10.124 -16.424 1.00 91.69 73 GLY A C 1
ATOM 545 O O . GLY A 1 73 ? 19.840 -11.328 -16.680 1.00 91.69 73 GLY A O 1
ATOM 546 N N . LEU A 1 74 ? 18.770 -9.366 -16.793 1.00 89.00 74 LEU A N 1
ATOM 547 C CA . LEU A 1 74 ? 17.594 -9.836 -17.523 1.00 89.00 74 LEU A CA 1
ATOM 548 C C . LEU A 1 74 ? 17.772 -9.679 -19.037 1.00 89.00 74 LEU A C 1
ATOM 550 O O . LEU A 1 74 ? 18.118 -8.613 -19.540 1.00 89.00 74 LEU A O 1
ATOM 554 N N . ASN A 1 75 ? 17.434 -10.727 -19.791 1.00 85.94 75 ASN A N 1
ATOM 555 C CA . ASN A 1 75 ? 17.386 -10.653 -21.249 1.00 85.94 75 ASN A CA 1
ATOM 556 C C . ASN A 1 75 ? 16.015 -10.133 -21.714 1.00 85.94 75 ASN A C 1
ATOM 558 O O . ASN A 1 75 ? 15.025 -10.865 -21.669 1.00 85.94 75 ASN A O 1
ATOM 562 N N . VAL A 1 76 ? 15.981 -8.894 -22.217 1.00 79.00 76 VAL A N 1
ATOM 563 C CA . VAL A 1 76 ? 14.764 -8.203 -22.688 1.00 79.00 76 VAL A CA 1
ATOM 564 C C . V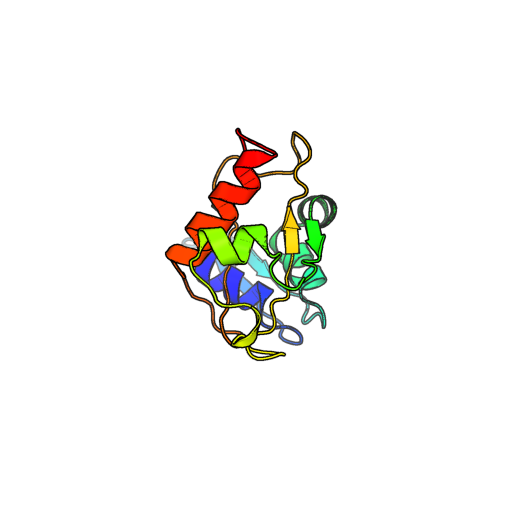AL A 1 76 ? 13.974 -9.034 -23.705 1.00 79.00 76 VAL A C 1
ATOM 566 O O . VAL A 1 76 ? 12.749 -9.084 -23.642 1.00 79.00 76 VAL A O 1
ATOM 569 N N . SER A 1 77 ? 14.665 -9.732 -24.612 1.00 79.50 77 SER A N 1
ATOM 570 C CA . SER A 1 77 ? 14.036 -10.543 -25.668 1.00 79.50 77 SER A CA 1
ATOM 571 C C . SER A 1 77 ? 13.373 -11.826 -25.157 1.00 79.50 77 SER A C 1
ATOM 573 O O . SER A 1 77 ? 12.516 -12.389 -25.832 1.00 79.50 77 SER A O 1
ATOM 575 N N . ALA A 1 78 ? 13.745 -12.270 -23.954 1.00 80.38 78 ALA A N 1
ATOM 576 C CA . ALA A 1 78 ? 13.192 -13.450 -23.301 1.00 80.38 78 ALA A CA 1
ATOM 577 C C . ALA A 1 78 ? 12.112 -13.104 -22.258 1.00 80.38 78 ALA A C 1
ATOM 579 O O . ALA A 1 78 ? 11.518 -14.012 -21.673 1.00 80.38 78 ALA A O 1
ATOM 580 N N . LEU A 1 79 ? 11.852 -11.815 -21.997 1.00 78.31 79 LEU A N 1
ATOM 581 C CA . LEU A 1 79 ? 10.846 -11.402 -21.022 1.00 78.31 79 LEU A CA 1
ATOM 582 C C . LEU A 1 79 ? 9.428 -11.629 -21.575 1.00 78.31 79 LEU A C 1
ATOM 584 O O . LEU A 1 79 ? 9.094 -11.128 -22.651 1.00 78.31 79 LEU A O 1
ATOM 588 N N . PRO A 1 80 ? 8.546 -12.330 -20.841 1.00 78.31 80 PR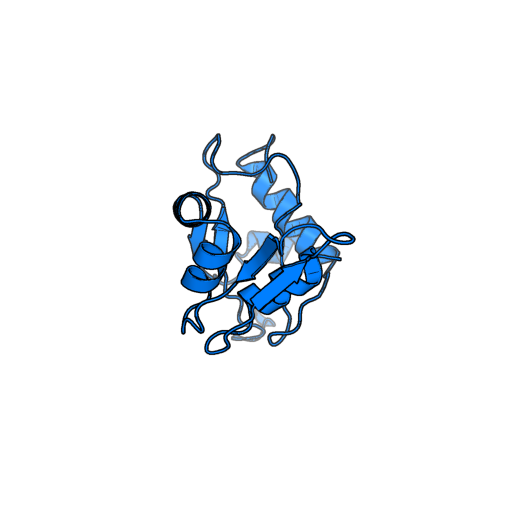O A N 1
ATOM 589 C CA . PRO A 1 80 ? 7.152 -12.460 -21.236 1.00 78.31 80 PRO A CA 1
ATOM 590 C C . PRO A 1 80 ? 6.450 -11.102 -21.221 1.00 78.31 80 PRO A C 1
ATOM 592 O O . PRO A 1 80 ? 6.634 -10.298 -20.307 1.00 78.31 80 PRO A O 1
ATOM 595 N N . THR A 1 81 ? 5.568 -10.877 -22.194 1.00 71.69 81 THR A N 1
ATOM 596 C CA . THR A 1 81 ? 4.888 -9.588 -22.407 1.00 71.69 81 THR A CA 1
ATOM 597 C C . THR A 1 81 ? 3.986 -9.170 -21.235 1.00 71.69 81 THR A C 1
ATOM 599 O O . THR A 1 81 ? 3.680 -7.989 -21.085 1.00 71.69 81 THR A O 1
ATOM 602 N N . LYS A 1 82 ? 3.550 -10.113 -20.384 1.00 71.62 82 LYS A N 1
ATOM 603 C CA . LYS A 1 82 ? 2.746 -9.823 -19.186 1.00 71.62 82 LYS A CA 1
ATOM 604 C C . LYS A 1 82 ? 2.957 -10.866 -18.083 1.00 71.62 82 LYS A C 1
ATOM 606 O O . LYS A 1 82 ? 2.228 -11.848 -18.003 1.00 71.62 82 LYS A O 1
ATOM 611 N N . LEU A 1 83 ? 3.949 -10.639 -17.221 1.00 77.25 83 LEU A N 1
ATOM 612 C CA . LEU A 1 83 ? 4.240 -11.512 -16.073 1.00 77.25 83 LEU A CA 1
ATOM 613 C C . LEU A 1 83 ? 3.381 -11.209 -14.837 1.00 77.25 83 LEU A C 1
ATOM 615 O O . LEU A 1 83 ? 2.942 -12.117 -14.140 1.00 77.25 83 LEU A O 1
ATOM 619 N N . TYR A 1 84 ? 3.170 -9.928 -14.542 1.00 89.50 84 TYR A N 1
ATOM 620 C CA . TYR A 1 84 ? 2.520 -9.471 -13.317 1.00 89.50 84 TYR A CA 1
ATOM 621 C C . TYR A 1 84 ? 1.733 -8.186 -13.561 1.00 89.50 84 TYR A C 1
ATOM 623 O O . TYR A 1 84 ? 1.974 -7.446 -14.517 1.00 89.50 84 TYR A O 1
ATOM 631 N N . THR A 1 85 ? 0.772 -7.915 -12.683 1.00 93.44 85 THR A N 1
ATOM 632 C CA . THR A 1 85 ? 0.027 -6.656 -12.653 1.00 93.44 85 THR A CA 1
ATOM 633 C C . THR A 1 85 ? 0.154 -6.060 -11.264 1.00 93.44 85 THR A C 1
ATOM 635 O O . THR A 1 85 ? -0.204 -6.704 -10.280 1.00 93.44 85 THR A O 1
ATOM 638 N N . ILE A 1 86 ? 0.697 -4.849 -11.194 1.00 95.44 86 ILE A N 1
ATOM 639 C CA . ILE A 1 86 ? 0.910 -4.111 -9.953 1.00 95.44 86 ILE A CA 1
ATOM 640 C C . ILE A 1 86 ? -0.006 -2.896 -9.988 1.00 95.44 86 ILE A C 1
ATOM 642 O O . ILE A 1 86 ? 0.016 -2.107 -10.929 1.00 95.44 86 ILE A O 1
ATOM 646 N N . ALA A 1 87 ? -0.811 -2.753 -8.945 1.00 96.38 87 ALA A N 1
ATOM 647 C CA . ALA A 1 87 ? -1.684 -1.612 -8.742 1.00 96.38 87 ALA A CA 1
ATOM 648 C C . ALA A 1 87 ? -1.632 -1.207 -7.270 1.00 96.38 87 ALA A C 1
ATOM 650 O O . ALA A 1 87 ? -1.419 -2.043 -6.392 1.00 96.38 87 ALA A O 1
ATOM 651 N N . GLY A 1 88 ? -1.834 0.076 -6.997 1.00 97.25 88 GLY A N 1
ATOM 652 C CA . GLY A 1 88 ? -1.790 0.597 -5.640 1.00 97.25 88 GLY A CA 1
ATOM 653 C C . GLY A 1 88 ? -1.564 2.097 -5.614 1.00 97.25 88 GLY A C 1
ATOM 654 O O . GLY A 1 88 ? -1.792 2.792 -6.604 1.00 97.25 88 GLY A O 1
ATOM 655 N N . PHE A 1 89 ? -1.107 2.579 -4.465 1.00 98.00 89 PHE A N 1
ATOM 656 C CA . PHE A 1 89 ? -0.758 3.973 -4.236 1.00 98.00 89 PHE A CA 1
ATOM 657 C C . PHE A 1 89 ? 0.592 4.052 -3.535 1.00 98.00 89 PHE A C 1
ATOM 659 O O . PHE A 1 89 ? 0.924 3.185 -2.730 1.00 98.00 89 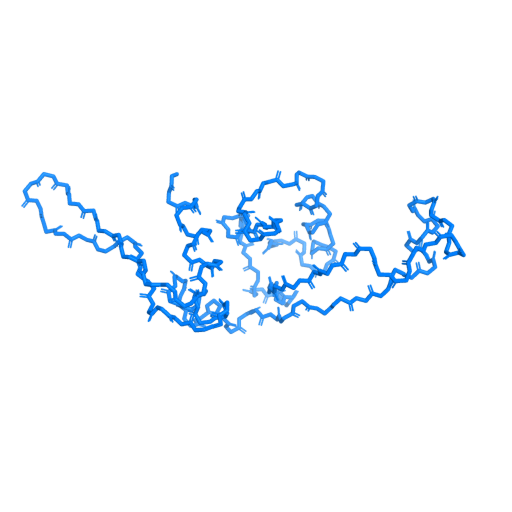PHE A O 1
ATOM 666 N N . VAL A 1 90 ? 1.337 5.113 -3.820 1.00 97.19 90 VAL A N 1
ATOM 667 C CA . VAL A 1 90 ? 2.600 5.446 -3.157 1.00 97.19 90 VAL A CA 1
ATOM 668 C C . VAL A 1 90 ? 2.609 6.935 -2.827 1.00 97.19 90 VAL A C 1
ATOM 670 O O . VAL A 1 90 ? 1.930 7.722 -3.489 1.00 97.19 90 VAL A O 1
ATOM 673 N N . SER A 1 91 ? 3.329 7.333 -1.783 1.00 97.00 91 SER A N 1
ATOM 674 C CA . SER A 1 91 ? 3.522 8.746 -1.453 1.00 97.00 91 SER A CA 1
ATOM 675 C C . SER A 1 91 ? 4.222 9.480 -2.598 1.00 97.00 91 SER A C 1
ATOM 677 O O . SER A 1 91 ? 5.087 8.923 -3.275 1.00 97.00 91 SER A O 1
ATOM 679 N N . ARG A 1 92 ? 3.894 10.758 -2.799 1.00 96.25 92 ARG A N 1
ATOM 680 C CA . ARG A 1 92 ? 4.719 11.653 -3.619 1.00 96.25 92 ARG A CA 1
ATOM 681 C C . ARG A 1 92 ? 6.106 11.774 -2.996 1.00 96.25 92 ARG A C 1
ATOM 683 O O . ARG A 1 92 ? 6.258 11.719 -1.778 1.00 96.25 92 ARG A O 1
ATOM 690 N N . CYS A 1 93 ? 7.113 11.985 -3.831 1.00 93.19 93 CYS A N 1
ATOM 691 C CA . CYS A 1 93 ? 8.495 12.177 -3.394 1.00 93.19 93 CYS A CA 1
ATOM 692 C C . CYS A 1 93 ? 8.824 13.632 -3.011 1.00 93.19 93 CYS A C 1
ATOM 694 O O . CYS A 1 93 ? 9.987 13.959 -2.794 1.00 93.19 93 CYS A O 1
ATOM 696 N N . ASN A 1 94 ? 7.825 14.518 -2.937 1.00 92.50 94 ASN A N 1
ATOM 697 C CA . ASN A 1 94 ? 8.032 15.893 -2.489 1.00 92.50 94 ASN A CA 1
ATOM 698 C C . ASN A 1 94 ? 8.431 15.919 -1.010 1.00 92.50 94 ASN A C 1
ATOM 700 O O . ASN A 1 94 ? 7.951 15.115 -0.207 1.00 92.50 94 ASN A O 1
ATOM 704 N N . HIS A 1 95 ? 9.251 16.899 -0.635 1.00 88.00 95 HIS A N 1
ATOM 705 C CA . HIS A 1 95 ? 9.626 17.101 0.758 1.00 88.00 95 HIS A CA 1
ATOM 706 C C . HIS A 1 95 ? 8.381 17.314 1.635 1.00 88.00 95 HIS A C 1
ATOM 708 O O . HIS A 1 95 ? 7.567 18.196 1.363 1.00 88.00 95 HIS A O 1
ATOM 714 N N . GLY A 1 96 ? 8.236 16.506 2.684 1.00 87.88 96 GLY A N 1
ATOM 715 C CA . GLY A 1 96 ? 7.126 16.579 3.634 1.00 87.88 96 GLY A CA 1
ATOM 716 C C . GLY A 1 96 ? 5.918 15.696 3.297 1.00 87.88 96 GLY A C 1
ATOM 717 O O . GLY A 1 96 ? 5.121 15.438 4.195 1.00 87.88 96 GLY A O 1
ATOM 718 N N . ASP A 1 97 ? 5.799 15.178 2.069 1.00 90.69 97 ASP A N 1
ATOM 719 C CA . ASP A 1 97 ? 4.680 14.303 1.669 1.00 90.69 97 ASP A CA 1
ATOM 720 C C . ASP A 1 97 ? 4.870 12.834 2.107 1.00 90.69 97 ASP A C 1
ATOM 722 O O . ASP A 1 97 ? 3.897 12.072 2.144 1.00 90.69 97 ASP A O 1
ATOM 726 N N . GLY A 1 98 ? 6.107 12.441 2.440 1.00 91.75 98 GLY A N 1
ATOM 727 C CA . GLY A 1 98 ? 6.459 11.107 2.934 1.00 91.75 98 GLY A CA 1
ATOM 728 C C . GLY A 1 98 ? 6.229 10.914 4.439 1.00 91.75 98 GLY A C 1
ATOM 729 O O . GLY A 1 98 ? 5.705 11.780 5.147 1.00 91.75 98 GLY A O 1
ATOM 730 N N . ARG A 1 99 ? 6.638 9.757 4.963 1.00 93.31 99 ARG A N 1
ATOM 731 C CA . ARG A 1 99 ? 6.546 9.393 6.389 1.00 93.31 99 ARG A CA 1
ATOM 732 C C . ARG A 1 99 ? 7.924 9.363 7.042 1.00 93.31 99 ARG A C 1
ATOM 734 O O . ARG A 1 99 ? 8.929 9.139 6.390 1.00 93.31 99 ARG A O 1
ATOM 741 N N . SER A 1 100 ? 7.993 9.560 8.355 1.00 91.31 100 SER A N 1
ATOM 742 C CA . SER A 1 100 ? 9.254 9.403 9.098 1.00 91.31 100 SER A CA 1
ATOM 743 C C . SER A 1 100 ? 9.634 7.938 9.348 1.00 91.31 100 SER A C 1
ATOM 745 O O . SER A 1 100 ? 10.776 7.656 9.698 1.00 91.31 100 SER A O 1
ATOM 747 N N . THR A 1 101 ? 8.684 7.011 9.199 1.00 92.50 101 THR A N 1
ATOM 748 C CA . THR A 1 101 ? 8.855 5.572 9.426 1.00 92.50 101 THR A CA 1
ATOM 749 C C . THR A 1 101 ? 8.066 4.765 8.393 1.00 92.50 101 THR A C 1
ATOM 751 O O . THR A 1 101 ? 7.168 5.285 7.733 1.00 92.50 101 THR A O 1
ATOM 754 N N . THR A 1 102 ? 8.347 3.466 8.296 1.00 92.56 102 THR A N 1
ATOM 755 C CA . THR A 1 102 ? 7.667 2.513 7.400 1.00 92.56 102 THR A CA 1
ATOM 756 C C . THR A 1 102 ? 6.334 1.990 7.966 1.00 92.56 102 THR A C 1
ATOM 758 O O . THR A 1 102 ? 5.881 0.896 7.636 1.00 92.56 102 THR A O 1
ATOM 761 N N . ASP A 1 103 ? 5.665 2.757 8.836 1.00 92.62 103 ASP A N 1
ATOM 762 C CA . ASP A 1 103 ? 4.513 2.293 9.625 1.00 92.62 103 ASP A CA 1
ATOM 763 C C . ASP A 1 103 ? 3.234 2.024 8.810 1.00 92.62 103 ASP A C 1
ATOM 765 O O . ASP A 1 103 ? 2.311 1.372 9.314 1.00 92.62 103 ASP A O 1
ATOM 769 N N . ARG A 1 104 ? 3.183 2.509 7.561 1.00 95.19 104 ARG A N 1
ATOM 770 C CA . ARG A 1 104 ? 2.036 2.423 6.637 1.00 95.19 104 ARG A CA 1
ATOM 771 C C . ARG A 1 104 ? 2.395 1.819 5.278 1.00 95.19 104 ARG A C 1
ATOM 773 O O . ARG A 1 104 ? 1.877 2.251 4.250 1.00 95.19 104 ARG A O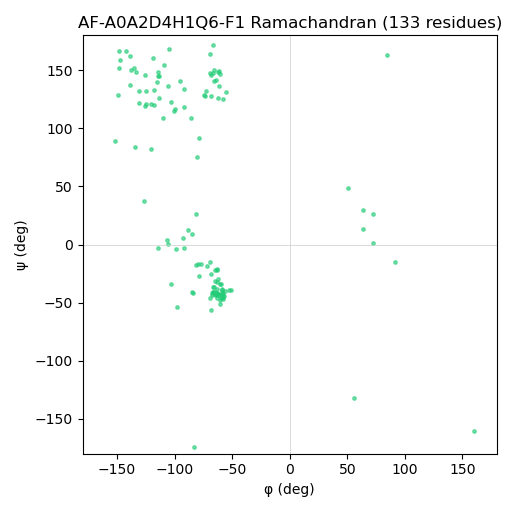 1
ATOM 780 N N . GLN A 1 105 ? 3.271 0.821 5.270 1.00 96.56 105 GLN A N 1
ATOM 781 C CA . GLN A 1 105 ? 3.608 0.064 4.067 1.00 96.56 105 GLN A CA 1
ATOM 782 C C . GLN A 1 105 ? 2.833 -1.253 4.056 1.00 96.56 105 GLN A C 1
ATOM 784 O O . GLN A 1 105 ? 2.986 -2.086 4.946 1.00 96.56 105 GLN A O 1
ATOM 789 N N . PHE A 1 106 ? 1.962 -1.418 3.061 1.00 97.62 106 PHE A N 1
ATOM 790 C CA . PHE A 1 106 ? 1.078 -2.574 2.941 1.00 97.62 106 PHE A CA 1
ATOM 791 C C . PHE A 1 106 ? 1.259 -3.214 1.570 1.00 97.62 106 PHE A C 1
ATOM 793 O O . PHE A 1 106 ? 1.003 -2.580 0.547 1.00 97.62 106 PHE A O 1
ATOM 800 N N . PHE A 1 107 ? 1.673 -4.478 1.558 1.00 97.94 107 PHE A N 1
ATOM 801 C CA . PHE A 1 107 ? 1.881 -5.250 0.339 1.00 97.94 107 PHE A CA 1
ATOM 802 C C . PHE A 1 107 ? 0.886 -6.401 0.267 1.00 97.94 107 PHE A C 1
ATOM 804 O O . PHE A 1 107 ? 0.534 -7.010 1.281 1.00 97.94 107 PHE A O 1
ATOM 811 N N . PHE A 1 108 ? 0.446 -6.704 -0.952 1.00 97.94 108 PHE A N 1
ATOM 812 C CA . PHE A 1 108 ? -0.547 -7.735 -1.203 1.00 97.94 108 PHE A CA 1
ATOM 813 C C . PHE A 1 108 ? -0.164 -8.551 -2.431 1.00 97.94 108 PHE A C 1
ATOM 815 O O . PHE A 1 108 ? 0.210 -7.992 -3.460 1.00 97.94 108 PHE A O 1
ATOM 822 N N . ILE A 1 109 ? -0.322 -9.869 -2.345 1.00 97.56 109 ILE A N 1
ATOM 823 C CA . ILE A 1 109 ? -0.252 -10.769 -3.498 1.00 97.56 109 ILE A CA 1
ATOM 824 C C . ILE A 1 109 ? -1.618 -11.428 -3.626 1.00 97.56 109 ILE A C 1
ATOM 826 O O . ILE A 1 109 ? -2.084 -12.082 -2.694 1.00 97.56 109 ILE A O 1
ATOM 830 N N . ASN A 1 110 ? -2.279 -11.237 -4.770 1.00 96.19 110 ASN A N 1
ATOM 831 C CA . ASN A 1 110 ? -3.627 -11.757 -5.022 1.00 96.19 110 ASN A CA 1
ATOM 832 C C . ASN A 1 110 ? -4.615 -11.400 -3.893 1.00 96.19 110 ASN A C 1
ATOM 834 O O . ASN A 1 110 ? -5.314 -12.266 -3.371 1.00 96.19 110 ASN A O 1
ATOM 838 N N . GLN A 1 111 ? -4.626 -10.121 -3.496 1.00 95.75 111 GLN A N 1
ATOM 839 C CA . GLN A 1 111 ? -5.446 -9.564 -2.409 1.00 95.75 111 GLN A CA 1
ATOM 840 C C . GLN A 1 111 ? -5.150 -10.108 -0.997 1.00 95.75 111 GLN A C 1
ATOM 842 O O . GLN A 1 111 ? -5.924 -9.873 -0.071 1.00 95.75 111 GLN A O 1
ATOM 847 N N . ARG A 1 112 ? -4.033 -10.817 -0.792 1.00 97.31 112 ARG A N 1
ATOM 848 C CA . ARG A 1 112 ? -3.630 -11.333 0.525 1.00 97.31 112 ARG A CA 1
ATOM 849 C C . ARG A 1 112 ? -2.516 -10.469 1.107 1.00 97.31 112 ARG A C 1
ATOM 851 O O . ARG A 1 112 ? -1.485 -10.356 0.442 1.00 97.31 112 ARG A O 1
ATOM 858 N N . PRO A 1 113 ? -2.687 -9.886 2.309 1.00 97.38 113 PRO A N 1
ATOM 859 C CA . PRO A 1 113 ? -1.611 -9.170 2.982 1.00 97.38 113 PRO A CA 1
ATOM 860 C C . PRO A 1 113 ? -0.384 -10.067 3.148 1.00 97.38 113 PRO A C 1
ATOM 862 O O . PRO A 1 113 ? -0.496 -11.206 3.602 1.00 97.38 113 PRO A O 1
ATOM 865 N N . CYS A 1 114 ? 0.782 -9.553 2.785 1.00 96.69 114 CYS A N 1
ATOM 866 C CA . CYS A 1 114 ? 2.055 -10.256 2.892 1.00 96.69 114 CYS A CA 1
ATOM 867 C C . CYS A 1 114 ? 3.192 -9.266 3.160 1.00 96.69 114 CYS A C 1
ATOM 869 O O . CYS A 1 114 ? 3.025 -8.066 2.958 1.00 96.69 114 CYS A O 1
ATOM 871 N N . ASP A 1 115 ? 4.358 -9.778 3.554 1.00 95.62 115 ASP A N 1
ATOM 872 C CA . ASP A 1 115 ? 5.568 -8.974 3.754 1.00 95.62 115 ASP A CA 1
ATOM 873 C C . ASP A 1 115 ? 6.714 -9.464 2.844 1.00 95.62 115 ASP A C 1
ATOM 875 O O . ASP A 1 115 ? 7.536 -10.300 3.235 1.00 95.62 115 ASP A O 1
ATOM 879 N N . PRO A 1 116 ? 6.736 -9.034 1.568 1.00 95.38 116 PRO A N 1
ATOM 880 C CA . PRO A 1 116 ? 7.756 -9.440 0.614 1.00 95.38 116 PRO A CA 1
ATOM 881 C C . PRO A 1 116 ? 9.050 -8.646 0.844 1.00 95.38 116 PRO A C 1
ATOM 883 O O . PRO A 1 116 ? 9.257 -7.591 0.244 1.00 95.38 116 PRO A O 1
ATOM 886 N N . GLY A 1 117 ? 9.961 -9.180 1.664 1.00 96.69 117 GLY A N 1
ATOM 887 C CA . GLY A 1 117 ? 11.171 -8.465 2.103 1.00 96.69 117 GLY A CA 1
ATOM 888 C C . GLY A 1 117 ? 12.019 -7.839 0.982 1.00 96.69 117 GLY A C 1
ATOM 889 O O . GLY A 1 117 ? 12.470 -6.705 1.119 1.00 96.69 117 GLY A O 1
ATOM 890 N N . LYS A 1 118 ? 12.186 -8.518 -0.164 1.00 96.38 118 LYS A N 1
ATOM 891 C CA . LYS A 1 118 ? 12.916 -7.957 -1.322 1.00 96.38 118 LYS A CA 1
ATOM 892 C C . LYS A 1 118 ? 12.185 -6.774 -1.965 1.00 96.38 118 LYS A C 1
ATOM 894 O O . LYS A 1 118 ? 12.818 -5.784 -2.306 1.00 96.38 118 LYS A O 1
ATOM 899 N N . VAL A 1 119 ? 10.864 -6.869 -2.110 1.00 96.69 119 VAL A N 1
ATOM 900 C CA . VAL A 1 119 ? 10.036 -5.816 -2.720 1.00 96.69 119 VAL A CA 1
ATOM 901 C C . VAL A 1 119 ? 9.989 -4.594 -1.808 1.00 96.69 119 VAL A C 1
ATOM 903 O O . VAL A 1 119 ? 10.223 -3.485 -2.272 1.00 96.69 119 VAL A O 1
ATOM 906 N N . SER A 1 120 ? 9.757 -4.802 -0.509 1.00 96.25 120 SER A N 1
ATOM 907 C CA . SER A 1 120 ? 9.758 -3.727 0.488 1.00 96.25 120 SER A CA 1
ATOM 908 C C . SER A 1 120 ? 11.088 -2.968 0.499 1.00 96.25 120 SER A C 1
ATOM 910 O O . SER A 1 120 ? 11.109 -1.737 0.476 1.00 96.25 120 SER A O 1
ATOM 912 N N . LYS A 1 121 ? 12.212 -3.693 0.443 1.00 96.50 121 LYS A N 1
ATOM 913 C CA . LYS A 1 121 ? 13.545 -3.088 0.377 1.00 96.50 121 LYS A CA 1
ATOM 914 C C . LYS A 1 121 ? 13.727 -2.212 -0.870 1.00 96.50 121 LYS A C 1
ATOM 916 O O . LYS A 1 121 ? 14.074 -1.046 -0.720 1.00 96.50 121 LYS A O 1
ATOM 921 N N . VAL A 1 12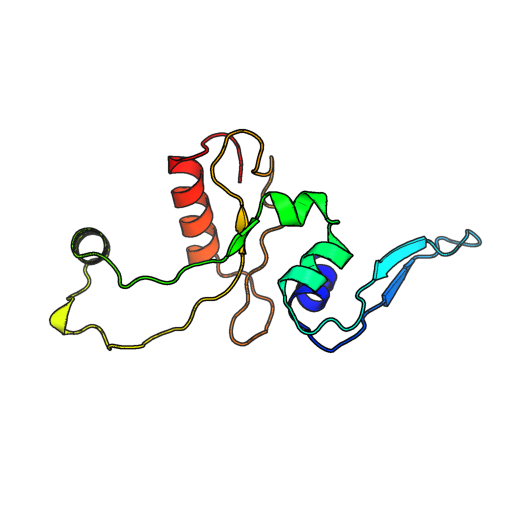2 ? 13.418 -2.732 -2.061 1.00 96.62 122 VAL A N 1
ATOM 922 C CA . VAL A 1 122 ? 13.556 -1.983 -3.327 1.00 96.62 122 VAL A CA 1
ATOM 923 C C . VAL A 1 122 ? 12.658 -0.745 -3.354 1.00 96.62 122 VAL A C 1
ATOM 925 O O . VAL A 1 122 ? 13.105 0.325 -3.755 1.00 96.62 122 VAL A O 1
ATOM 928 N N . VAL A 1 123 ? 11.408 -0.851 -2.888 1.00 96.94 123 VAL A N 1
ATOM 929 C CA . VAL A 1 123 ? 10.485 0.297 -2.824 1.00 96.94 123 VAL A CA 1
ATOM 930 C C . VAL A 1 123 ? 11.065 1.421 -1.964 1.00 96.94 123 VAL A C 1
ATOM 932 O O . VAL A 1 123 ? 11.057 2.577 -2.384 1.00 96.94 123 VAL A O 1
ATOM 935 N N . ASN A 1 124 ? 11.608 1.082 -0.794 1.00 96.25 124 ASN A N 1
ATOM 936 C CA . ASN A 1 124 ? 12.218 2.053 0.113 1.00 96.25 124 ASN A CA 1
ATOM 937 C C . ASN A 1 124 ? 13.502 2.666 -0.457 1.00 96.25 124 ASN A C 1
ATOM 939 O O . ASN A 1 124 ? 13.697 3.876 -0.373 1.00 96.25 124 ASN A O 1
ATOM 943 N N . GLU A 1 125 ? 14.369 1.851 -1.059 1.00 95.56 125 GLU A N 1
ATOM 944 C CA . GLU A 1 125 ? 15.613 2.319 -1.676 1.00 95.56 125 GLU A CA 1
ATOM 945 C C . GLU A 1 125 ? 15.337 3.312 -2.807 1.00 95.56 125 GLU A C 1
ATOM 947 O O . GLU A 1 125 ? 15.896 4.409 -2.803 1.00 95.56 125 GLU A O 1
ATOM 952 N N . VAL A 1 126 ? 14.413 2.980 -3.715 1.00 95.69 126 VAL A N 1
ATOM 953 C CA . VAL A 1 126 ? 14.027 3.871 -4.817 1.00 95.69 126 VAL A CA 1
ATOM 954 C C . VAL A 1 126 ? 13.367 5.144 -4.289 1.00 95.69 126 VAL A C 1
ATOM 956 O O . VAL A 1 126 ? 13.673 6.229 -4.776 1.00 95.69 126 VAL A O 1
ATOM 959 N N . TYR A 1 127 ? 12.509 5.064 -3.265 1.00 96.62 127 TYR A N 1
ATOM 960 C CA . TYR A 1 127 ? 11.902 6.262 -2.676 1.00 96.62 127 TYR A CA 1
ATOM 961 C C . TYR A 1 127 ? 12.959 7.199 -2.063 1.00 96.62 127 TYR A C 1
ATOM 963 O O . TYR A 1 127 ? 12.935 8.410 -2.306 1.00 96.62 127 TYR A O 1
ATOM 971 N N . HIS A 1 128 ? 13.952 6.648 -1.358 1.00 95.62 128 HIS A N 1
ATOM 972 C CA . HIS A 1 128 ? 15.052 7.412 -0.764 1.00 95.62 128 HIS A CA 1
ATOM 973 C C . HIS A 1 128 ? 15.967 8.107 -1.776 1.00 95.62 128 HIS A C 1
ATOM 975 O O . HIS A 1 128 ? 16.616 9.092 -1.412 1.00 95.62 128 HIS A O 1
ATOM 981 N N . MET A 1 129 ? 16.014 7.651 -3.033 1.00 94.88 129 MET A N 1
ATOM 982 C CA . MET A 1 129 ? 16.744 8.359 -4.093 1.00 94.88 129 MET A CA 1
ATOM 9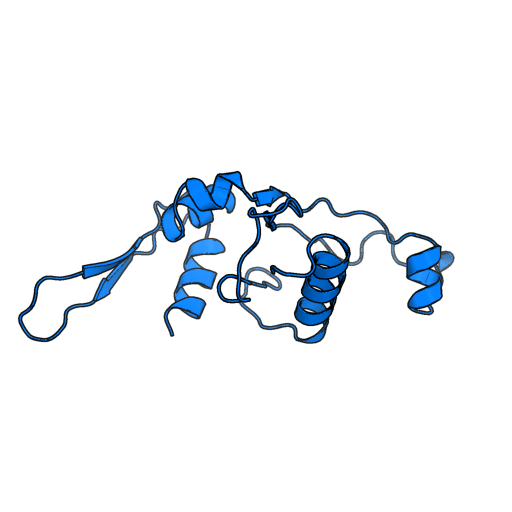83 C C . MET A 1 129 ? 16.167 9.757 -4.349 1.00 94.88 129 MET A C 1
ATOM 985 O O . MET A 1 129 ? 16.910 10.668 -4.706 1.00 94.88 129 MET A O 1
ATOM 989 N N . TYR A 1 130 ? 14.861 9.939 -4.127 1.00 95.00 130 TYR A N 1
ATOM 990 C CA . TYR A 1 130 ? 14.168 11.213 -4.329 1.00 95.00 130 TYR A CA 1
ATOM 991 C C . TYR A 1 130 ? 13.876 11.942 -3.013 1.00 95.00 130 TYR A C 1
ATOM 993 O O . TYR A 1 130 ? 13.922 13.170 -2.969 1.00 95.00 130 TYR A O 1
ATOM 1001 N N . ASN A 1 131 ? 13.605 11.208 -1.930 1.00 93.38 131 ASN A N 1
ATOM 1002 C CA . ASN A 1 131 ? 13.315 11.772 -0.614 1.00 93.38 131 ASN A CA 1
ATOM 1003 C C . ASN A 1 131 ? 14.094 11.037 0.488 1.00 93.38 131 ASN A C 1
ATOM 1005 O O . ASN A 1 131 ? 13.592 10.136 1.147 1.00 93.38 131 ASN A O 1
ATOM 1009 N N . ARG A 1 132 ? 15.348 11.442 0.703 1.00 89.25 132 ARG A N 1
ATOM 1010 C CA . ARG A 1 132 ? 16.323 10.733 1.554 1.00 89.25 132 ARG A CA 1
ATOM 1011 C C . ARG A 1 132 ? 15.953 10.623 3.040 1.00 89.25 132 ARG A C 1
ATOM 1013 O O . ARG A 1 132 ? 16.506 9.784 3.745 1.00 89.25 132 AR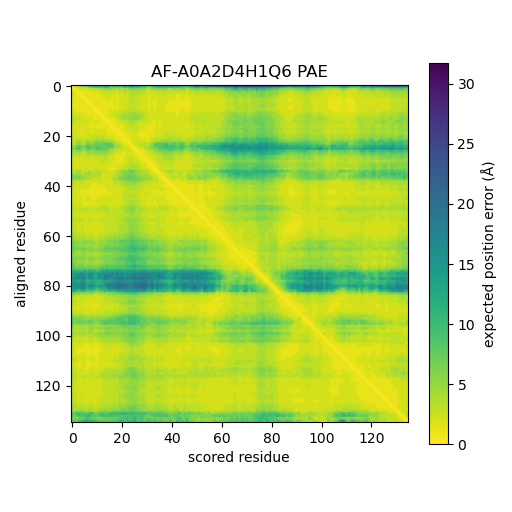G A O 1
ATOM 1020 N N . HIS A 1 133 ? 15.088 11.504 3.536 1.00 88.12 133 HIS A N 1
ATOM 1021 C CA . HIS A 1 133 ? 14.764 11.603 4.963 1.00 88.12 133 HIS A CA 1
ATOM 1022 C C . HIS A 1 133 ? 13.385 11.031 5.317 1.00 88.12 133 HIS A C 1
ATOM 1024 O O . HIS A 1 133 ? 12.991 11.096 6.482 1.00 88.12 133 HIS A O 1
ATOM 1030 N N . GLN A 1 134 ? 12.642 10.513 4.336 1.00 90.50 134 GLN A N 1
ATOM 1031 C CA . GLN A 1 134 ? 11.289 9.996 4.525 1.00 90.50 134 GLN A CA 1
ATOM 1032 C C . GLN A 1 134 ? 11.072 8.699 3.739 1.00 90.50 134 GLN A C 1
ATOM 1034 O O . GLN A 1 134 ? 11.802 8.421 2.798 1.00 90.50 134 GLN A O 1
ATOM 1039 N N . TYR A 1 135 ? 10.032 7.956 4.113 1.00 86.44 135 TYR A N 1
ATOM 1040 C CA . TYR A 1 135 ? 9.609 6.668 3.558 1.00 86.44 135 TYR A CA 1
ATOM 1041 C C . TYR A 1 135 ? 8.205 6.734 2.941 1.00 86.44 135 TYR A C 1
ATOM 1043 O O . TYR A 1 135 ? 7.436 7.672 3.280 1.00 86.44 135 TYR A O 1
#

Solvent-accessible surface area (backbone atoms only — not comparable to full-atom values): 8312 Å² total; per-residue (Å²): 118,66,64,64,54,50,43,50,50,31,66,42,49,61,43,69,48,76,43,69,49,60,65,84,91,52,74,77,39,81,73,46,48,44,86,30,41,80,42,53,66,54,24,44,24,51,67,65,32,64,75,56,51,73,30,45,42,74,52,77,80,73,79,82,50,72,68,58,25,58,77,70,72,48,59,75,93,74,55,69,96,75,86,78,87,72,78,56,69,42,59,42,60,52,91,84,45,42,32,90,55,74,88,84,74,80,44,65,62,96,83,37,78,50,83,58,66,71,58,57,50,52,55,49,55,59,46,32,76,66,26,76,82,36,78

InterPro domains:
  IPR013507 DNA mismatch repair protein, S5 domain 2-like [SM01340] (44-135)
  IPR014721 Small ribosomal subunit protein uS5 domain 2-type fold, subgroup [G3DSA:3.30.230.10] (49-135)
  IPR020568 Ribosomal protein uS5 domain 2-type superfamily [SSF54211] (26-135)
  IPR038973 DNA mismatch repair protein MutL/Mlh/Pms-like [PTHR10073] (1-135)

pLDDT: mean 93.2, std 5.61, range [63.28, 98.0]

Sequence (135 aa):
MVQILQAYCIICTGVRINCTNQVGQGKKQAVVSTCGSSTLKENIGAIFGHKQVQTLIPFVQLLPSGEVCEEYGLNVSALPTKLYTIAGFVSRCNHGDGRSTTDRQFFFINQRPCDPGKVSKVVNEVYHMYNRHQY

Secondary structure (DSSP, 8-state):
-HHHHHHHHHH-TT---EEEE--TTSPPEEEEE----SSHHHHHHHHH-HHHHHTEEE----PPPHHHHHHTT--GGGS-S-S-----EEE--STTTS-SSSTT--EEETTEEE--HHHHHHHHHHHHHH-TT--

Radius of gyration: 17.81 Å; Cα contacts (8 Å, |Δi|>4): 160; chains: 1; bounding box: 39×31×58 Å

Organism: Micrurus corallinus (NCBI:txid54390)

Mean predicted aligned error: 4.34 Å

Foldseek 3Di:
DLLQVLLLLLLQAQDWDWDWDDDDPHDIHTSFTADNHRDSLRSCCRGPNPLLSVQKDKDDDDDDDPVSCVVVVHDPVPDDPCDDDDIDIDGDLDPPRFAQDPSPDFDDDPSHTDDPPVVVVVVVVVSCVSRVRGD